Protein AF-A0A3D5ARJ6-F1 (afdb_monomer_lite)

Radius of gyration: 26.94 Å; chains: 1; bounding box: 70×28×71 Å

pLDDT: mean 87.84, std 8.62, range [58.84, 96.44]

Sequence (123 aa):
MKRVVGTVLFGLGVLFVVLAVGLPLYVAPAVTKLPYDLKKSTSLVEAKNATFLQVKSGTPTIHTSKDLRSTTIVVPQPILTQELQKEFSDKAVVWDVYSSTARIDNGEKISESSTEIALDRVS

Structure (mmCIF, N/CA/C/O backbone):
data_AF-A0A3D5ARJ6-F1
#
_entry.id   AF-A0A3D5ARJ6-F1
#
loop_
_atom_site.group_PDB
_atom_site.id
_atom_site.type_symbol
_atom_site.label_atom_id
_atom_site.label_alt_id
_atom_site.label_comp_id
_atom_site.label_asym_id
_atom_site.label_entity_id
_atom_site.label_seq_id
_atom_site.pdbx_PDB_ins_code
_atom_site.Cartn_x
_atom_site.Cartn_y
_atom_site.Cartn_z
_atom_site.occupancy
_atom_site.B_iso_or_equiv
_atom_site.auth_seq_id
_atom_site.auth_comp_id
_atom_site.auth_asym_id
_atom_site.auth_atom_id
_atom_site.pdbx_PDB_model_num
ATOM 1 N N . MET A 1 1 ? 45.457 13.174 -44.465 1.00 61.94 1 MET A N 1
ATOM 2 C CA . MET A 1 1 ? 45.160 12.408 -43.230 1.00 61.94 1 MET A CA 1
ATOM 3 C C . MET A 1 1 ? 44.759 13.302 -42.051 1.00 61.94 1 MET A C 1
ATOM 5 O O . MET A 1 1 ? 43.650 13.133 -41.576 1.00 61.94 1 MET A O 1
ATOM 9 N N . LYS A 1 2 ? 45.544 14.316 -41.634 1.00 64.50 2 LYS A N 1
ATOM 10 C CA . LYS A 1 2 ? 45.189 15.206 -40.494 1.00 64.50 2 LYS A CA 1
ATOM 11 C C . LYS A 1 2 ? 43.811 15.897 -40.596 1.00 64.50 2 LYS A C 1
ATOM 13 O O . LYS A 1 2 ? 43.087 15.958 -39.614 1.00 64.50 2 LYS A O 1
ATOM 18 N N . ARG A 1 3 ? 43.415 16.357 -41.792 1.00 71.69 3 ARG A N 1
ATOM 19 C CA . ARG A 1 3 ? 42.095 16.983 -42.037 1.00 71.69 3 ARG A CA 1
ATOM 20 C C . ARG A 1 3 ? 40.919 15.997 -41.966 1.00 71.69 3 ARG A C 1
ATOM 22 O O . ARG A 1 3 ? 39.828 16.372 -41.560 1.00 71.69 3 ARG A O 1
ATOM 29 N N . VAL A 1 4 ? 41.156 14.736 -42.329 1.00 79.00 4 VAL A N 1
ATOM 30 C CA . VAL A 1 4 ? 40.151 13.662 -42.256 1.00 79.00 4 VAL A CA 1
ATOM 31 C C . VAL A 1 4 ? 39.942 13.250 -40.799 1.00 79.00 4 VAL A C 1
ATOM 33 O O . VAL A 1 4 ? 38.818 13.129 -40.341 1.00 79.00 4 VAL A O 1
ATOM 36 N N . VAL A 1 5 ? 41.025 13.144 -40.027 1.00 81.56 5 VAL A N 1
ATOM 3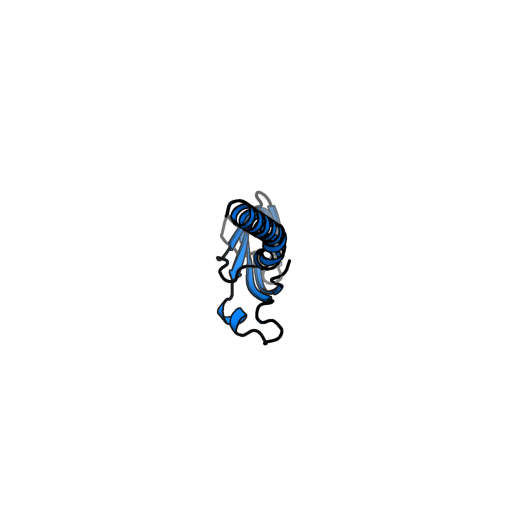7 C CA . VAL A 1 5 ? 40.945 12.853 -38.588 1.00 81.56 5 VAL A CA 1
ATOM 38 C C . VAL A 1 5 ? 40.227 13.979 -37.834 1.00 81.56 5 VAL A C 1
ATOM 40 O O . VAL A 1 5 ? 39.349 13.704 -37.025 1.00 81.56 5 VAL A O 1
ATOM 43 N N . GLY A 1 6 ? 40.528 15.247 -38.141 1.00 82.38 6 GLY A N 1
ATOM 44 C CA . GLY A 1 6 ? 39.856 16.389 -37.508 1.00 82.38 6 GLY A CA 1
ATOM 45 C C . GLY A 1 6 ? 38.353 16.464 -37.800 1.00 82.38 6 GLY A C 1
ATOM 46 O O . GLY A 1 6 ? 37.570 16.750 -36.901 1.00 82.38 6 GLY A O 1
ATOM 47 N N . THR A 1 7 ? 37.937 16.156 -39.030 1.00 89.38 7 THR A N 1
ATOM 48 C CA . THR A 1 7 ? 36.510 16.137 -39.405 1.00 89.38 7 THR A CA 1
ATOM 49 C C . THR A 1 7 ? 35.756 14.977 -38.760 1.00 89.38 7 THR A C 1
ATOM 51 O O . THR A 1 7 ? 34.638 15.173 -38.289 1.00 89.38 7 THR A O 1
ATOM 54 N N . VAL A 1 8 ? 36.380 13.800 -38.651 1.00 91.56 8 VAL A N 1
ATOM 55 C CA . VAL A 1 8 ? 35.801 12.650 -37.939 1.00 91.56 8 VAL A CA 1
ATOM 56 C C . VAL A 1 8 ? 35.641 12.941 -36.444 1.00 91.56 8 VAL A C 1
ATOM 58 O O . VAL A 1 8 ? 34.566 12.698 -35.900 1.00 91.56 8 VAL A O 1
ATOM 61 N N . LEU A 1 9 ? 36.657 13.512 -35.782 1.00 90.06 9 LEU A N 1
ATOM 62 C CA . LEU A 1 9 ? 36.542 13.891 -34.366 1.00 90.06 9 LEU A CA 1
ATOM 63 C C . LEU A 1 9 ? 35.477 14.965 -34.137 1.00 90.06 9 LEU A C 1
ATOM 65 O O . LEU A 1 9 ? 34.741 14.888 -33.157 1.00 90.06 9 LEU A O 1
ATOM 69 N N . PHE A 1 10 ? 35.368 15.944 -35.037 1.00 91.06 10 PHE A N 1
ATOM 70 C CA . PHE A 1 10 ? 34.334 16.970 -34.943 1.00 91.06 10 PHE A CA 1
ATOM 71 C C . PHE A 1 10 ? 32.928 16.367 -35.080 1.00 91.06 10 PHE A C 1
ATOM 73 O O . PHE A 1 10 ? 32.064 16.642 -34.251 1.00 91.06 10 PHE A O 1
ATOM 80 N N . GLY A 1 11 ? 32.710 15.488 -36.064 1.00 92.75 11 GLY A N 1
ATOM 81 C CA . GLY A 1 11 ? 31.433 14.790 -36.239 1.00 92.75 11 GLY A CA 1
ATOM 82 C C . GLY A 1 11 ? 31.067 13.907 -35.042 1.00 92.75 11 GLY A C 1
ATOM 83 O O . GLY A 1 11 ? 29.926 13.928 -34.587 1.00 92.75 11 GLY A O 1
ATOM 84 N N . LEU A 1 12 ? 32.045 13.192 -34.480 1.00 94.81 12 LEU A N 1
ATOM 85 C CA . LEU A 1 12 ? 31.847 12.382 -33.278 1.00 94.81 12 LEU A CA 1
ATOM 86 C C . LEU A 1 12 ? 31.520 13.250 -32.051 1.00 94.81 12 LEU A C 1
ATOM 88 O O . LEU A 1 12 ? 30.650 12.896 -31.259 1.00 94.81 12 LEU A O 1
ATOM 92 N N . GLY A 1 13 ? 32.168 14.410 -31.919 1.00 94.12 13 GLY A N 1
ATOM 93 C CA . GLY A 1 13 ? 31.862 15.385 -30.873 1.00 94.12 13 GLY A CA 1
ATOM 94 C C . GLY A 1 13 ? 30.424 15.896 -30.963 1.00 94.12 13 GLY A C 1
ATOM 95 O O . GLY A 1 13 ? 29.704 15.880 -29.967 1.00 94.12 13 GLY A O 1
ATOM 96 N N . VAL A 1 14 ? 29.971 16.275 -32.162 1.00 95.19 14 VAL A N 1
ATOM 97 C CA . VAL A 1 14 ? 28.579 16.704 -32.387 1.00 95.19 14 VAL A CA 1
ATOM 98 C C . VAL A 1 14 ? 27.593 15.572 -32.080 1.00 95.19 14 VAL A C 1
ATOM 100 O O . VAL A 1 14 ? 26.582 15.815 -31.424 1.00 95.19 14 VAL A O 1
ATOM 103 N N . LEU A 1 15 ? 27.900 14.330 -32.471 1.00 94.69 15 LEU A N 1
ATOM 104 C CA . LEU A 1 15 ? 27.070 13.166 -32.147 1.00 94.69 15 LEU A CA 1
ATOM 105 C C . LEU A 1 15 ? 26.917 12.979 -30.630 1.00 94.69 15 LEU A C 1
ATOM 107 O O . LEU A 1 15 ? 25.803 12.770 -30.153 1.00 94.69 15 LEU A O 1
ATOM 111 N N . PHE A 1 16 ? 28.006 13.096 -29.865 1.00 95.75 16 PHE A N 1
ATOM 112 C CA . PHE A 1 16 ? 27.942 12.998 -28.406 1.00 95.75 16 PHE A CA 1
ATOM 113 C C . PHE A 1 16 ? 27.133 14.127 -27.769 1.00 95.75 16 PHE A C 1
ATOM 115 O O . PHE A 1 16 ? 26.403 13.868 -26.816 1.00 95.75 16 PHE A O 1
ATOM 122 N N . VAL A 1 17 ? 27.200 15.350 -28.303 1.00 93.69 17 VAL A N 1
ATOM 123 C CA . VAL A 1 17 ? 26.367 16.465 -27.821 1.00 93.69 17 VAL A CA 1
ATOM 124 C C . VAL A 1 17 ? 24.883 16.189 -28.078 1.00 93.69 17 VAL A C 1
ATOM 126 O O . VAL A 1 17 ? 24.067 16.359 -27.174 1.00 93.69 17 VAL A O 1
ATOM 129 N N . VAL A 1 18 ? 24.523 15.700 -29.269 1.00 94.56 18 VAL A N 1
ATOM 130 C CA . VAL A 1 18 ? 23.132 15.332 -29.589 1.00 94.56 1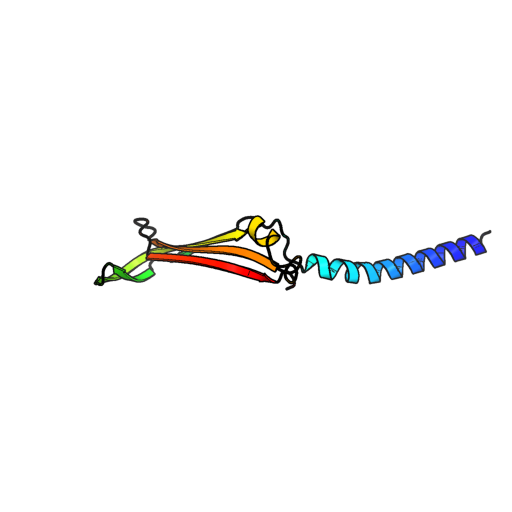8 VAL A CA 1
ATOM 131 C C . VAL A 1 18 ? 22.638 14.208 -28.679 1.00 94.56 18 VAL A C 1
ATOM 133 O O . VAL A 1 18 ? 21.540 14.301 -28.135 1.00 94.56 18 VAL A O 1
ATOM 136 N N . LEU A 1 19 ? 23.455 13.176 -28.457 1.00 92.69 19 LEU A N 1
ATOM 137 C CA . LEU A 1 19 ? 23.125 12.093 -27.529 1.00 92.69 19 LEU A CA 1
ATOM 138 C C . LEU A 1 19 ? 22.971 12.597 -26.091 1.00 92.69 19 LEU A C 1
ATOM 140 O O . LEU A 1 19 ? 22.021 12.206 -25.424 1.00 92.69 19 LEU A O 1
ATOM 144 N N . ALA A 1 20 ? 23.842 13.492 -25.623 1.00 90.31 20 ALA A N 1
ATOM 145 C CA . ALA A 1 20 ? 23.760 14.050 -24.275 1.00 90.31 20 ALA A CA 1
ATOM 146 C C . ALA A 1 20 ? 22.466 14.846 -24.042 1.00 90.31 20 ALA A C 1
ATOM 148 O O . ALA A 1 20 ? 21.925 14.814 -22.941 1.00 90.31 20 ALA A O 1
ATOM 149 N N . VAL A 1 21 ? 21.948 15.522 -25.071 1.00 89.56 21 VAL A N 1
ATOM 150 C CA . VAL A 1 21 ? 20.664 16.242 -24.997 1.00 89.56 21 VAL A CA 1
ATOM 151 C C . VAL A 1 21 ? 19.469 15.299 -25.194 1.00 89.56 21 VAL A C 1
ATOM 153 O O . VAL A 1 21 ? 18.437 15.470 -24.548 1.00 89.56 21 VAL A O 1
ATOM 156 N N . GLY A 1 22 ? 19.592 14.286 -26.055 1.00 86.31 22 GLY A N 1
ATOM 157 C CA . GLY A 1 22 ? 18.511 13.341 -26.354 1.00 86.31 22 GLY A CA 1
ATOM 158 C C . GLY A 1 22 ? 18.280 12.280 -25.274 1.00 86.31 22 GLY A C 1
ATOM 159 O O . GLY A 1 22 ? 17.141 11.881 -25.039 1.00 86.31 22 GLY A O 1
ATOM 160 N N . LEU A 1 23 ? 19.334 11.835 -24.585 1.00 86.94 23 LEU A N 1
ATOM 161 C CA . LEU A 1 23 ? 19.248 10.761 -23.591 1.00 86.94 23 LEU A CA 1
ATOM 162 C C . LEU A 1 23 ? 18.351 11.124 -22.390 1.00 86.94 23 LEU A C 1
ATOM 164 O O . LEU A 1 23 ? 17.516 10.296 -22.028 1.00 86.94 23 LEU A O 1
ATOM 168 N N . PRO A 1 24 ? 18.419 12.341 -21.806 1.00 81.56 24 PRO A N 1
ATOM 169 C CA . PRO A 1 24 ? 17.484 12.755 -20.762 1.00 81.56 24 PRO A CA 1
ATOM 170 C C . PRO A 1 24 ? 16.022 12.719 -21.216 1.00 81.56 24 PRO A C 1
ATOM 172 O O . PRO A 1 24 ? 15.172 12.264 -20.460 1.00 81.56 24 PRO A O 1
ATOM 175 N N . LEU A 1 25 ? 15.726 13.125 -22.457 1.00 79.75 25 LEU A N 1
ATOM 176 C CA . LEU A 1 25 ? 14.365 13.096 -23.009 1.00 79.75 25 LEU A CA 1
ATOM 177 C C . LEU A 1 25 ? 13.853 11.667 -23.237 1.00 79.75 25 LEU A C 1
ATOM 179 O O . LEU A 1 25 ? 12.655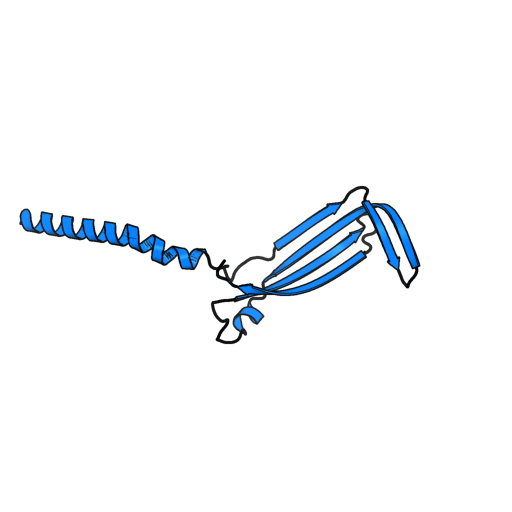 11.420 -23.136 1.00 79.75 25 LEU A O 1
ATOM 183 N N . TYR A 1 26 ? 14.754 10.727 -23.520 1.00 79.75 26 TYR A N 1
ATOM 184 C CA . TYR A 1 26 ? 14.419 9.315 -23.691 1.00 79.75 26 TYR A CA 1
ATOM 185 C C . TYR A 1 26 ? 14.205 8.589 -22.352 1.00 79.75 26 TYR A C 1
ATOM 187 O O . TYR A 1 26 ? 13.301 7.765 -22.230 1.00 79.75 26 TYR A O 1
ATOM 195 N N . VAL A 1 27 ? 15.020 8.895 -21.337 1.00 76.31 27 VAL A N 1
ATOM 196 C CA . VAL A 1 27 ? 14.998 8.197 -20.038 1.00 76.31 27 VAL A CA 1
ATOM 197 C C . VAL A 1 27 ? 13.981 8.797 -19.064 1.00 76.31 27 VAL A C 1
ATOM 199 O O . VAL A 1 27 ? 13.365 8.047 -18.308 1.00 76.31 27 VAL A O 1
ATOM 202 N N . ALA A 1 28 ? 13.755 10.116 -19.092 1.00 67.75 28 ALA A N 1
ATOM 203 C CA . ALA A 1 28 ? 12.787 10.798 -18.226 1.00 67.75 28 ALA A CA 1
ATOM 204 C C . ALA A 1 28 ? 11.399 10.118 -18.169 1.00 67.75 28 ALA A C 1
ATOM 206 O O . ALA A 1 28 ? 10.942 9.836 -17.063 1.00 67.75 28 ALA A O 1
ATOM 207 N N . PRO A 1 29 ? 10.743 9.761 -19.294 1.00 66.56 29 PRO A N 1
ATOM 208 C CA . PRO A 1 29 ? 9.427 9.118 -19.242 1.00 66.56 29 PRO A CA 1
ATOM 209 C C . PRO A 1 29 ? 9.441 7.687 -18.678 1.00 66.56 29 PRO A C 1
ATOM 211 O O . PRO A 1 29 ? 8.387 7.159 -18.331 1.00 66.56 29 PRO A O 1
ATOM 214 N N . ALA A 1 30 ? 10.602 7.031 -18.593 1.00 63.66 30 ALA A N 1
ATOM 215 C CA . ALA A 1 30 ? 10.722 5.702 -17.994 1.00 63.66 30 ALA A CA 1
ATOM 216 C C . ALA A 1 30 ? 10.918 5.762 -16.471 1.00 63.66 30 ALA A C 1
ATOM 218 O O . ALA A 1 30 ? 10.456 4.866 -15.770 1.00 63.66 30 ALA A O 1
ATOM 219 N N . VAL A 1 31 ? 11.563 6.815 -15.953 1.00 64.69 31 VAL A N 1
ATOM 220 C CA . VAL A 1 31 ? 11.786 6.997 -14.504 1.00 64.69 31 VAL A CA 1
ATOM 221 C C . VAL A 1 31 ? 10.603 7.640 -13.780 1.00 64.69 31 VAL A C 1
ATOM 223 O O . VAL A 1 31 ? 10.513 7.518 -12.563 1.00 64.69 31 VAL A O 1
ATOM 226 N N . THR A 1 32 ? 9.685 8.294 -14.499 1.00 67.25 32 THR A N 1
ATOM 227 C CA . THR A 1 32 ? 8.420 8.790 -13.925 1.00 67.25 32 THR A CA 1
ATOM 228 C C . THR A 1 32 ? 7.379 7.688 -13.746 1.00 67.25 32 THR A C 1
ATOM 230 O O . THR A 1 32 ? 6.383 7.901 -13.060 1.00 67.25 32 THR A O 1
ATOM 233 N N . LYS A 1 33 ? 7.601 6.505 -14.337 1.00 74.56 33 LYS A N 1
ATOM 234 C CA . LYS A 1 33 ? 6.702 5.364 -14.184 1.00 74.56 33 LYS A CA 1
ATOM 235 C C . LYS 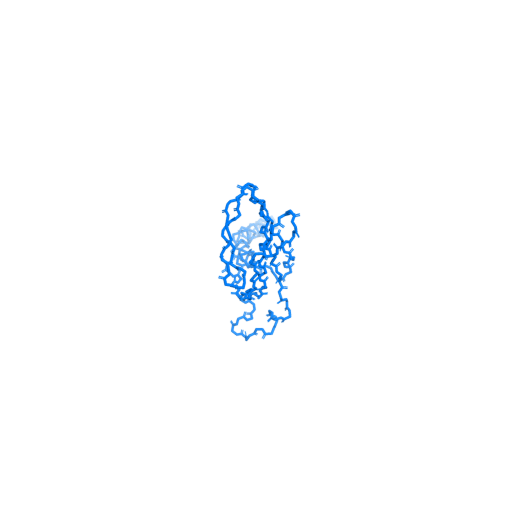A 1 33 ? 6.900 4.680 -12.837 1.00 74.56 33 LYS A C 1
ATOM 237 O O . LYS A 1 33 ? 8.018 4.292 -12.501 1.00 74.56 33 LYS A O 1
ATOM 242 N N . LEU A 1 34 ? 5.807 4.414 -12.120 1.00 77.31 34 LEU A N 1
ATOM 243 C CA . LEU A 1 34 ? 5.847 3.535 -10.951 1.00 77.31 34 LEU A CA 1
ATOM 244 C C . LEU A 1 34 ? 6.411 2.149 -11.344 1.00 77.31 34 LEU A C 1
ATOM 246 O O . LEU A 1 34 ? 5.921 1.531 -12.306 1.00 77.31 34 LEU A O 1
ATOM 250 N N . PRO A 1 35 ? 7.440 1.651 -10.634 1.00 74.12 35 PRO A N 1
ATOM 251 C CA . PRO A 1 35 ? 8.002 0.335 -10.895 1.00 74.12 35 PRO A CA 1
ATOM 252 C C . PRO A 1 35 ? 7.020 -0.782 -10.523 1.00 74.12 35 PRO A C 1
ATOM 254 O O . PRO A 1 35 ? 6.219 -0.656 -9.598 1.00 74.12 35 PRO A O 1
ATOM 257 N N . TYR A 1 36 ? 7.089 -1.895 -11.252 1.00 69.31 36 TYR A N 1
ATOM 258 C CA . TYR A 1 36 ? 6.234 -3.065 -11.020 1.00 69.31 36 TYR A CA 1
ATOM 259 C C . TYR A 1 36 ? 6.627 -3.873 -9.781 1.00 69.31 36 TYR A C 1
ATOM 261 O O . TYR A 1 36 ? 5.806 -4.596 -9.224 1.00 69.31 36 TYR A O 1
ATOM 269 N N . ASP A 1 37 ? 7.880 -3.757 -9.359 1.00 69.75 37 ASP A N 1
ATOM 270 C CA . ASP A 1 37 ? 8.520 -4.540 -8.305 1.00 69.75 37 ASP A CA 1
ATOM 271 C C . ASP A 1 37 ? 8.579 -3.794 -6.967 1.00 69.75 37 ASP A C 1
ATOM 273 O O . ASP A 1 37 ? 9.445 -4.048 -6.123 1.00 69.75 37 ASP A O 1
ATOM 277 N N . LEU A 1 38 ? 7.637 -2.875 -6.744 1.00 75.44 38 LEU A N 1
ATOM 278 C CA . LEU A 1 38 ? 7.520 -2.210 -5.457 1.00 75.44 38 LEU A CA 1
ATOM 279 C C . LEU A 1 38 ? 7.287 -3.244 -4.356 1.00 75.44 38 LEU A C 1
ATOM 281 O O . LEU A 1 38 ? 6.551 -4.220 -4.499 1.00 75.44 38 LEU A O 1
ATOM 285 N N . LYS A 1 39 ? 7.969 -3.036 -3.234 1.00 85.25 39 LYS A N 1
ATOM 286 C CA . LYS A 1 39 ? 7.829 -3.893 -2.062 1.00 85.25 39 LYS A CA 1
ATOM 287 C C . LYS A 1 39 ? 6.624 -3.442 -1.254 1.00 85.25 39 LYS A C 1
ATOM 289 O O . LYS A 1 39 ? 6.274 -2.264 -1.238 1.00 85.25 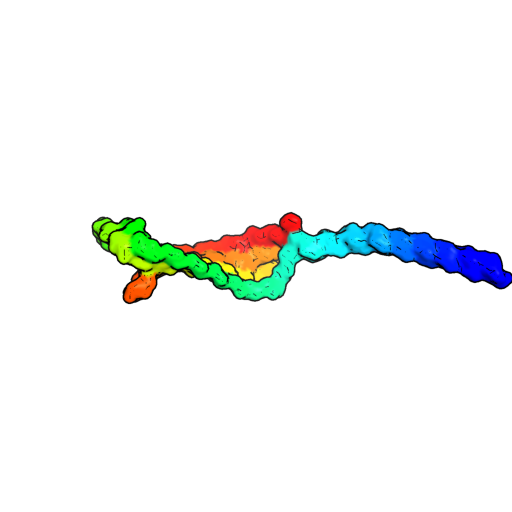39 LYS A O 1
ATOM 294 N N . LYS A 1 40 ? 6.038 -4.390 -0.524 1.00 89.31 40 LYS A N 1
ATOM 295 C CA . LYS A 1 40 ? 5.054 -4.104 0.519 1.00 89.31 40 LYS A CA 1
ATOM 296 C C . LYS A 1 40 ? 5.568 -2.983 1.427 1.00 89.31 40 LYS A C 1
ATOM 298 O O . LYS A 1 40 ? 6.689 -3.069 1.932 1.00 89.31 40 LYS A O 1
ATOM 303 N N . SER A 1 41 ? 4.728 -1.983 1.659 1.00 90.62 41 SER A N 1
ATOM 304 C CA . SER A 1 41 ? 5.013 -0.878 2.572 1.00 90.62 41 SER A CA 1
ATOM 305 C C . SER A 1 41 ? 4.052 -0.915 3.754 1.00 90.62 41 SER A C 1
ATOM 307 O O . SER A 1 41 ? 2.890 -1.296 3.611 1.00 90.62 41 SER A O 1
ATOM 309 N N . THR A 1 42 ? 4.541 -0.521 4.925 1.00 94.00 42 THR A N 1
ATOM 310 C CA . THR A 1 42 ? 3.743 -0.430 6.148 1.00 94.00 42 THR A CA 1
ATOM 311 C C . THR A 1 42 ? 3.980 0.934 6.777 1.00 94.00 42 THR A C 1
ATOM 313 O O . THR A 1 42 ? 5.121 1.307 7.039 1.00 94.00 42 THR A O 1
ATOM 316 N N . SER A 1 43 ? 2.898 1.651 7.053 1.00 94.31 43 SER A N 1
ATOM 317 C CA . SER A 1 43 ? 2.886 2.884 7.828 1.00 94.31 43 SER A CA 1
ATOM 318 C C . SER A 1 43 ? 2.222 2.622 9.174 1.00 94.31 43 SER A C 1
ATOM 320 O O . SER A 1 43 ? 1.158 2.003 9.238 1.00 94.31 43 SER A O 1
ATOM 322 N N . LEU A 1 44 ? 2.859 3.079 10.249 1.00 94.69 44 LEU A N 1
ATOM 323 C CA . LEU A 1 44 ? 2.333 2.998 11.606 1.00 94.69 44 LEU A CA 1
ATOM 324 C C . LEU A 1 44 ? 2.240 4.403 12.187 1.00 94.69 44 LEU A C 1
ATOM 326 O O . LEU A 1 44 ? 3.216 5.152 12.175 1.00 94.69 44 LEU A O 1
ATOM 330 N N . VAL A 1 45 ? 1.071 4.733 12.721 1.00 94.81 45 VAL A N 1
ATOM 331 C CA . VAL A 1 45 ? 0.804 6.004 13.391 1.00 94.81 45 VAL A CA 1
ATOM 332 C C . VAL A 1 45 ? 0.225 5.707 14.761 1.00 94.81 45 VAL A C 1
ATOM 334 O O . VAL A 1 45 ? -0.771 4.996 14.884 1.00 94.81 45 VAL A O 1
ATOM 337 N N . GLU A 1 46 ? 0.846 6.258 15.798 1.00 95.00 46 GLU A N 1
ATOM 338 C CA . GLU A 1 46 ? 0.381 6.120 17.174 1.00 95.00 46 GLU A CA 1
ATOM 339 C C . GLU A 1 46 ? -0.163 7.450 17.686 1.00 95.00 46 GLU A C 1
ATOM 341 O O . GLU A 1 46 ? 0.502 8.482 17.599 1.00 95.00 46 GLU A O 1
ATOM 346 N N . ALA A 1 47 ? -1.366 7.415 18.251 1.00 93.56 47 ALA A N 1
ATOM 347 C CA . ALA A 1 47 ? -1.969 8.531 18.960 1.00 93.56 47 ALA A CA 1
ATOM 348 C C . ALA A 1 47 ? -1.987 8.200 20.452 1.00 93.56 47 ALA A C 1
ATOM 350 O O . ALA A 1 47 ? -2.726 7.317 20.891 1.00 93.56 47 ALA A O 1
ATOM 351 N N . LYS A 1 48 ? -1.155 8.901 21.227 1.00 93.38 48 LYS A N 1
ATOM 352 C CA . LYS A 1 48 ? -1.087 8.737 22.683 1.00 93.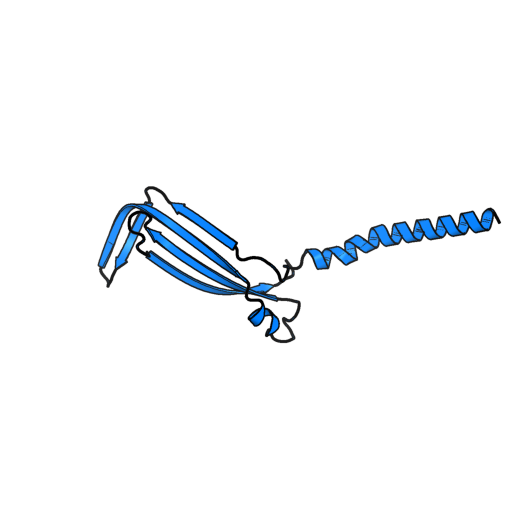38 48 LYS A CA 1
ATOM 353 C C . LYS A 1 48 ? -2.124 9.605 23.382 1.00 93.38 48 LYS A C 1
ATOM 355 O O . LYS A 1 48 ? -2.376 10.724 22.940 1.00 93.38 48 LYS A O 1
ATOM 360 N N . ASN A 1 49 ? -2.674 9.116 24.492 1.00 91.94 49 ASN A N 1
ATOM 361 C CA . ASN A 1 49 ? -3.688 9.809 25.292 1.00 91.94 49 ASN A CA 1
ATOM 362 C C . ASN A 1 49 ? -4.895 10.300 24.467 1.00 91.94 49 ASN A C 1
ATOM 364 O O . ASN A 1 49 ? -5.426 11.383 24.717 1.00 91.94 49 ASN A O 1
ATOM 368 N N . ALA A 1 50 ? -5.329 9.520 23.479 1.00 91.31 50 ALA A N 1
ATOM 369 C CA . ALA A 1 50 ? -6.449 9.878 22.626 1.00 91.31 50 ALA A CA 1
ATOM 370 C C . ALA A 1 50 ? -7.788 9.768 23.375 1.00 91.31 50 ALA A C 1
ATOM 372 O O . ALA A 1 50 ? -7.975 8.922 24.258 1.00 91.31 50 ALA A O 1
ATOM 373 N N . THR A 1 51 ? -8.732 10.615 22.968 1.00 93.06 51 THR A N 1
ATOM 374 C CA . THR A 1 51 ? -10.142 10.521 23.349 1.00 93.06 51 THR A CA 1
ATOM 375 C C . THR A 1 51 ? -10.942 10.135 22.115 1.00 93.06 51 THR A C 1
ATOM 377 O O . THR A 1 51 ? -10.876 10.834 21.104 1.00 93.06 51 THR A O 1
ATOM 380 N N . PHE A 1 52 ? -11.678 9.027 22.172 1.00 90.81 52 PHE A N 1
ATOM 381 C CA . PHE A 1 52 ? -12.434 8.518 21.027 1.00 90.81 52 PHE A CA 1
ATOM 382 C C . PHE A 1 52 ? -13.760 7.886 21.444 1.00 90.81 52 PHE A C 1
ATOM 384 O O . PHE A 1 52 ? -13.911 7.364 22.548 1.00 90.81 52 PHE A O 1
ATOM 391 N N . LEU A 1 53 ? -14.723 7.927 20.525 1.00 92.25 53 LEU A N 1
ATOM 392 C CA . LEU A 1 53 ? -16.005 7.246 20.641 1.00 92.25 53 LEU A CA 1
ATOM 393 C C . LEU A 1 53 ? -15.919 5.892 19.933 1.00 92.25 53 LEU A C 1
ATOM 395 O O . LEU A 1 53 ? -15.510 5.823 18.775 1.00 92.25 53 LEU A O 1
ATOM 399 N N . GLN A 1 54 ? -16.354 4.832 20.604 1.00 90.12 54 GLN A N 1
ATOM 400 C CA . GLN A 1 54 ? -16.505 3.505 20.020 1.00 90.12 54 GLN A CA 1
ATOM 401 C C . GLN A 1 54 ? -17.945 3.035 20.211 1.00 90.12 54 GLN A C 1
ATOM 403 O O . GLN A 1 54 ? -18.467 3.047 21.324 1.00 90.12 54 GLN A O 1
ATOM 408 N N . VAL A 1 55 ? -18.591 2.604 19.129 1.00 89.94 55 VAL A N 1
ATOM 409 C CA . VAL A 1 55 ? -19.926 1.999 19.189 1.00 89.94 55 VAL A CA 1
ATOM 410 C C . VAL A 1 55 ? -19.775 0.495 19.032 1.00 89.94 55 VAL A C 1
ATOM 412 O O . VAL A 1 55 ? -19.318 0.021 17.994 1.00 89.94 55 VAL A O 1
ATOM 415 N N . LYS A 1 56 ? -20.162 -0.262 20.059 1.00 87.81 56 LYS A N 1
ATOM 416 C CA . LYS A 1 56 ? -20.099 -1.727 20.055 1.00 87.81 56 LYS A CA 1
ATOM 417 C C . LYS A 1 56 ? -21.496 -2.283 20.267 1.00 87.81 56 LYS A C 1
ATOM 419 O O . LYS A 1 56 ? -22.129 -1.983 21.274 1.00 87.81 56 LYS A O 1
ATOM 424 N N . SER A 1 57 ? -21.991 -3.049 19.296 1.00 88.06 57 SER A N 1
ATOM 425 C CA . SER A 1 57 ? -23.346 -3.622 19.327 1.00 88.06 57 SER A CA 1
ATOM 426 C C . SER A 1 57 ? -24.444 -2.585 19.622 1.00 88.06 57 SER A C 1
ATOM 428 O O . SER A 1 57 ? -25.382 -2.858 20.361 1.00 88.06 57 SER A O 1
ATOM 430 N N . GLY A 1 58 ? -24.302 -1.375 19.069 1.00 89.62 58 GLY A N 1
ATOM 431 C CA . GLY A 1 58 ? -25.245 -0.268 19.266 1.00 89.62 58 GLY A CA 1
ATOM 432 C C . GLY A 1 58 ? -25.032 0.564 20.537 1.00 89.62 58 GLY A C 1
ATOM 433 O O . GLY A 1 58 ? -25.661 1.609 20.669 1.00 89.62 58 GLY A O 1
ATOM 434 N N . THR A 1 59 ? -24.122 0.173 21.435 1.00 92.25 59 THR A N 1
ATOM 435 C CA . THR A 1 59 ? -23.815 0.942 22.651 1.00 92.25 59 THR A CA 1
ATOM 436 C C . THR A 1 59 ? -22.621 1.872 22.420 1.00 92.25 59 THR A C 1
ATOM 438 O O . THR A 1 59 ? -21.512 1.381 22.181 1.00 92.25 59 THR A O 1
ATOM 441 N N . PRO A 1 60 ? -22.801 3.204 22.501 1.00 92.25 60 PRO A N 1
ATOM 442 C CA . PRO A 1 60 ? -21.699 4.156 22.429 1.00 92.25 60 PRO A CA 1
ATOM 443 C C . PRO A 1 60 ? -20.918 4.200 23.751 1.00 92.25 60 PRO A C 1
ATOM 445 O O . PRO A 1 60 ? -21.496 4.395 24.817 1.00 92.25 60 PRO A O 1
ATOM 448 N N . THR A 1 61 ? -19.595 4.065 23.677 1.00 92.75 61 THR A N 1
ATOM 449 C CA . THR A 1 61 ? -18.663 4.245 24.802 1.00 92.75 61 THR A CA 1
ATOM 450 C C . THR A 1 61 ? -17.611 5.282 24.429 1.00 92.75 61 THR A C 1
ATOM 452 O O . THR A 1 61 ? -17.008 5.195 23.360 1.00 92.75 61 THR A O 1
ATOM 455 N N . ILE A 1 62 ? -17.374 6.262 25.302 1.00 92.88 62 ILE A N 1
ATOM 456 C CA . ILE A 1 62 ? -16.269 7.215 25.149 1.00 92.88 62 ILE A CA 1
ATOM 457 C C . ILE A 1 62 ? -15.081 6.699 25.955 1.00 92.88 62 ILE A C 1
ATOM 459 O O . ILE A 1 62 ? -15.188 6.458 27.158 1.00 92.88 62 ILE A O 1
ATOM 463 N N . HIS A 1 63 ? -13.945 6.548 25.290 1.00 89.88 63 HIS A N 1
ATOM 464 C CA . HIS A 1 63 ? -12.671 6.234 25.913 1.00 89.88 63 HIS A CA 1
ATOM 465 C C . HIS A 1 63 ? -11.832 7.507 25.993 1.00 89.88 63 HIS A C 1
ATOM 467 O O . HIS A 1 63 ? -11.673 8.197 24.991 1.00 89.88 63 HIS A O 1
ATOM 473 N N . THR A 1 64 ? -11.286 7.800 27.172 1.00 90.69 64 THR A N 1
ATOM 474 C CA . THR A 1 64 ? -10.441 8.976 27.432 1.00 90.69 64 THR A CA 1
ATOM 475 C C . THR A 1 64 ? -9.051 8.519 27.848 1.00 90.69 64 THR A C 1
ATOM 477 O O . THR A 1 64 ? -8.925 7.532 28.577 1.00 90.69 64 THR A O 1
ATOM 480 N N . SER A 1 65 ? -8.016 9.242 27.411 1.00 89.06 65 SER A N 1
ATOM 481 C CA . SER A 1 65 ? -6.614 8.963 27.758 1.00 89.06 65 SER A CA 1
ATOM 482 C C . SER A 1 65 ? -6.193 7.529 27.412 1.00 89.06 65 SER A C 1
ATOM 484 O O . SER A 1 65 ? -5.552 6.841 28.208 1.00 89.06 65 SER A O 1
ATOM 486 N N . LYS A 1 66 ? -6.597 7.059 26.228 1.00 90.56 66 LYS A N 1
ATOM 487 C CA . LYS A 1 66 ? -6.257 5.729 25.709 1.00 90.56 66 LYS A CA 1
ATOM 488 C C . LYS A 1 66 ? -5.416 5.842 24.447 1.00 90.56 66 LYS A C 1
ATOM 490 O O . LYS A 1 66 ? -5.634 6.727 23.629 1.00 90.56 66 LYS A O 1
ATOM 495 N N . ASP A 1 67 ? -4.473 4.926 24.285 1.00 94.38 67 ASP A N 1
ATOM 496 C CA . ASP A 1 67 ? -3.551 4.947 23.156 1.00 94.38 67 ASP A CA 1
ATOM 497 C C . ASP A 1 67 ? -4.111 4.152 21.973 1.00 94.38 67 ASP A C 1
ATOM 499 O O . ASP A 1 67 ? -4.599 3.027 22.133 1.00 94.38 67 ASP A O 1
ATOM 503 N N . LEU A 1 68 ? -4.006 4.729 20.777 1.00 94.56 68 LEU A N 1
ATOM 504 C CA . LEU A 1 68 ? -4.422 4.119 19.518 1.00 94.56 68 LEU A CA 1
ATOM 505 C C . LEU A 1 68 ? -3.231 3.926 18.592 1.00 94.56 68 LEU A C 1
ATOM 507 O O . LEU A 1 68 ? -2.351 4.779 18.509 1.00 94.56 68 LEU A O 1
ATOM 511 N N . ARG A 1 69 ? -3.250 2.832 17.838 1.00 95.69 69 ARG A N 1
ATOM 512 C CA . ARG A 1 69 ? -2.334 2.571 16.733 1.00 95.69 69 ARG A CA 1
ATOM 513 C C . ARG A 1 69 ? -3.142 2.366 15.464 1.00 95.69 69 ARG A C 1
ATOM 515 O O . ARG A 1 69 ? -3.920 1.420 15.371 1.00 95.69 69 ARG A O 1
ATOM 522 N N . SER A 1 70 ? -2.921 3.236 14.489 1.00 95.44 70 SER A N 1
ATOM 523 C CA . SER A 1 70 ? -3.364 3.042 13.115 1.00 95.44 70 SER A CA 1
ATOM 524 C C . SER A 1 70 ? -2.227 2.422 12.310 1.00 95.44 70 SER A C 1
ATOM 526 O O . SER A 1 70 ? -1.089 2.890 12.355 1.00 95.44 70 SER A O 1
ATOM 528 N N . THR A 1 71 ? -2.521 1.333 11.614 1.00 96.12 71 THR A N 1
ATOM 529 C CA . THR A 1 71 ? -1.591 0.622 10.740 1.00 96.12 71 THR A CA 1
ATOM 530 C C . THR A 1 71 ? -2.173 0.615 9.341 1.00 96.12 71 THR A C 1
ATOM 532 O O . THR A 1 71 ? -3.256 0.068 9.134 1.00 96.12 71 THR A O 1
ATOM 535 N N . THR A 1 72 ? -1.440 1.173 8.384 1.00 96.31 72 THR A N 1
ATOM 536 C CA . THR A 1 72 ? -1.767 1.091 6.961 1.00 96.31 72 THR A CA 1
ATOM 537 C C . THR A 1 72 ? -0.730 0.229 6.265 1.00 96.31 72 THR A C 1
ATOM 539 O O . THR A 1 72 ? 0.471 0.452 6.395 1.00 96.31 72 THR A O 1
ATOM 542 N N . ILE A 1 73 ? -1.189 -0.767 5.524 1.00 95.38 73 ILE A N 1
ATOM 543 C CA . ILE A 1 73 ? -0.363 -1.709 4.786 1.00 95.38 73 ILE A CA 1
ATOM 544 C C . ILE A 1 73 ? -0.725 -1.579 3.315 1.00 95.38 73 ILE A C 1
ATOM 546 O O . ILE A 1 73 ? -1.883 -1.759 2.952 1.00 95.38 73 ILE A O 1
ATOM 550 N N . VAL A 1 74 ? 0.272 -1.308 2.481 1.00 93.56 74 VAL A N 1
ATOM 551 C CA . VAL A 1 74 ? 0.132 -1.263 1.026 1.00 93.56 74 VAL A CA 1
ATOM 552 C C . VAL A 1 74 ? 0.811 -2.496 0.445 1.00 93.56 74 VAL A C 1
ATOM 554 O O . VAL A 1 74 ? 2.008 -2.713 0.665 1.00 93.56 74 VAL A O 1
ATOM 557 N N . VAL A 1 75 ? 0.045 -3.321 -0.264 1.00 93.44 75 VAL A N 1
ATOM 558 C CA . VAL A 1 75 ? 0.494 -4.584 -0.854 1.00 93.44 75 VAL A CA 1
ATOM 559 C C . VAL A 1 75 ? 0.338 -4.509 -2.371 1.00 93.44 75 VAL A C 1
ATOM 561 O O . VAL A 1 75 ? -0.784 -4.459 -2.867 1.00 93.44 75 VAL A O 1
ATOM 564 N N . PRO A 1 76 ? 1.445 -4.516 -3.125 1.00 92.38 76 PRO A N 1
ATOM 565 C CA . PRO A 1 76 ? 1.374 -4.584 -4.578 1.00 92.38 76 PRO A CA 1
ATOM 566 C C . PRO A 1 76 ? 0.790 -5.916 -5.058 1.00 92.38 76 PRO A C 1
ATOM 568 O O . PRO A 1 76 ? 1.157 -6.968 -4.533 1.00 92.38 76 PRO A O 1
ATOM 571 N N . GLN A 1 77 ? -0.083 -5.870 -6.069 1.00 91.50 77 GLN A N 1
ATOM 572 C CA . GLN A 1 77 ? -0.747 -7.036 -6.656 1.00 91.50 77 GLN A CA 1
ATOM 573 C C . GLN A 1 77 ? -0.231 -7.301 -8.082 1.00 91.50 77 GLN A C 1
ATOM 575 O O . GLN A 1 77 ? -0.860 -6.894 -9.064 1.00 91.50 77 GLN A O 1
ATOM 580 N N . PRO A 1 78 ? 0.929 -7.971 -8.245 1.00 87.81 78 PRO A N 1
ATOM 581 C CA . PRO A 1 78 ? 1.554 -8.156 -9.555 1.00 87.81 78 PRO A CA 1
ATOM 582 C C . PRO A 1 78 ? 0.743 -9.064 -10.487 1.00 87.81 78 PRO A C 1
ATOM 584 O O . PRO A 1 78 ? 0.755 -8.836 -11.691 1.00 87.81 78 PRO A O 1
ATOM 587 N N . ILE A 1 79 ? 0.027 -10.059 -9.948 1.00 88.25 79 ILE A N 1
ATOM 588 C CA . ILE A 1 79 ? -0.816 -10.973 -10.738 1.00 88.25 79 ILE A CA 1
ATOM 589 C C . ILE A 1 79 ? -1.983 -10.192 -11.352 1.00 88.25 79 ILE A C 1
ATOM 591 O O . ILE A 1 79 ? -2.096 -10.123 -12.570 1.00 88.25 79 ILE A O 1
ATOM 595 N N . LEU A 1 80 ? -2.767 -9.496 -10.521 1.00 89.00 80 LEU A N 1
ATOM 596 C CA . LEU A 1 80 ? -3.878 -8.654 -10.983 1.00 89.00 80 LEU A CA 1
ATOM 597 C C . LEU A 1 80 ? -3.406 -7.551 -11.938 1.00 89.00 80 LEU A C 1
ATOM 599 O O . LEU A 1 80 ? -4.062 -7.261 -12.933 1.00 89.00 80 LEU A O 1
ATOM 603 N N . THR A 1 81 ? -2.227 -6.977 -11.683 1.00 87.44 81 THR A N 1
ATOM 604 C CA . THR A 1 81 ? -1.617 -5.981 -12.574 1.00 87.44 81 THR A CA 1
ATOM 605 C C . THR A 1 81 ? -1.316 -6.549 -13.970 1.00 87.44 81 THR A C 1
ATOM 607 O O . THR A 1 81 ? -1.464 -5.837 -14.962 1.00 87.44 81 THR A O 1
ATOM 610 N N . GLN A 1 82 ? -0.908 -7.818 -14.077 1.00 86.31 82 GLN A N 1
ATOM 611 C CA . GLN A 1 82 ? -0.659 -8.482 -15.366 1.00 86.31 82 GLN A CA 1
ATOM 612 C C . GLN A 1 82 ? -1.952 -8.857 -16.101 1.00 86.31 82 GLN A C 1
ATOM 614 O O . GLN A 1 82 ? -1.957 -8.933 -17.329 1.00 86.31 82 GLN A O 1
ATOM 619 N N . GLU A 1 83 ? -3.038 -9.065 -15.361 1.00 89.00 83 GLU A N 1
ATOM 620 C CA . GLU A 1 83 ? -4.356 -9.435 -15.886 1.00 89.00 83 GLU A CA 1
ATOM 621 C C . GLU A 1 83 ? -5.212 -8.226 -16.304 1.00 89.00 83 GLU A C 1
ATOM 623 O O . GLU A 1 83 ? -6.320 -8.394 -16.821 1.00 89.00 83 GLU A O 1
ATOM 628 N N . LEU A 1 84 ? -4.704 -7.001 -16.126 1.00 87.19 84 LEU A N 1
ATOM 629 C CA . LEU A 1 84 ? -5.379 -5.785 -16.571 1.00 87.19 84 LEU A CA 1
ATOM 630 C C . LEU A 1 84 ? -5.692 -5.824 -18.073 1.00 87.19 84 LEU A C 1
ATOM 632 O O . LEU A 1 84 ? -4.928 -6.333 -18.898 1.00 87.19 84 LEU A O 1
ATOM 636 N N . GLN A 1 85 ? -6.819 -5.211 -18.447 1.00 86.81 85 GLN A N 1
ATOM 637 C CA . GLN A 1 85 ? -7.201 -5.072 -19.851 1.00 86.81 85 GLN A CA 1
ATOM 638 C C . GLN A 1 85 ? -6.089 -4.376 -20.648 1.00 86.81 85 GLN A C 1
ATOM 640 O O . GLN A 1 85 ? -5.391 -3.499 -20.136 1.00 86.81 85 GLN A O 1
ATOM 645 N N . LYS A 1 86 ? -5.959 -4.723 -21.936 1.00 84.00 86 LYS A N 1
ATOM 646 C CA . LYS A 1 86 ? -4.880 -4.231 -22.815 1.00 84.00 86 LYS A CA 1
ATOM 647 C C . LYS A 1 86 ? -4.720 -2.709 -22.815 1.00 84.00 86 LYS A C 1
ATOM 649 O O . LYS A 1 86 ? -3.606 -2.228 -22.967 1.00 84.00 86 LYS A O 1
ATOM 654 N N . GLU A 1 87 ? -5.808 -1.961 -22.639 1.00 85.25 87 GLU A N 1
ATOM 655 C CA . GLU A 1 87 ? -5.782 -0.497 -22.585 1.00 85.25 87 GLU A CA 1
ATOM 656 C C . GLU A 1 87 ? -4.973 0.062 -21.398 1.00 85.25 87 GLU A C 1
ATOM 658 O O . GLU A 1 87 ? -4.345 1.118 -21.539 1.00 85.25 87 GLU A O 1
ATOM 663 N N . PHE A 1 88 ? -4.940 -0.670 -20.279 1.00 83.25 88 PHE A N 1
ATOM 664 C CA . PHE A 1 88 ? -4.258 -0.318 -19.026 1.00 83.25 88 PHE A CA 1
ATOM 665 C C . PHE A 1 88 ? -2.928 -1.060 -18.825 1.00 83.25 88 PHE A C 1
ATOM 667 O O . PHE A 1 88 ? -2.172 -0.750 -17.902 1.00 83.25 88 PHE A O 1
ATOM 674 N N . SER A 1 89 ? -2.615 -2.017 -19.701 1.00 79.81 89 SER A N 1
ATOM 675 C CA . SER A 1 89 ? -1.330 -2.714 -19.712 1.00 79.81 89 SER A CA 1
ATOM 676 C C . SER A 1 89 ? -0.184 -1.718 -19.935 1.00 79.81 89 SER A C 1
ATOM 678 O O . SER A 1 89 ? -0.297 -0.796 -20.740 1.00 79.81 89 SER A O 1
ATOM 680 N N . ASP A 1 90 ? 0.904 -1.856 -19.179 1.00 79.62 90 ASP A N 1
ATOM 681 C CA . ASP A 1 90 ? 2.008 -0.882 -19.081 1.00 79.62 90 ASP A CA 1
ATOM 682 C C . ASP A 1 90 ? 1.653 0.504 -18.496 1.00 79.62 90 ASP A C 1
ATOM 684 O O . ASP A 1 90 ? 2.553 1.307 -18.236 1.00 79.62 90 ASP A O 1
ATOM 688 N N . LYS A 1 91 ? 0.377 0.791 -18.212 1.00 85.69 91 LYS A N 1
ATOM 689 C CA . LYS A 1 91 ? -0.071 2.113 -17.743 1.00 85.69 91 LYS A CA 1
ATOM 690 C C . LYS A 1 91 ? -0.534 2.143 -16.301 1.00 85.69 91 LYS A C 1
ATOM 692 O O . LYS A 1 91 ? -0.437 3.193 -15.694 1.00 85.69 91 LYS A O 1
ATOM 697 N N . ALA A 1 92 ? -0.997 1.030 -15.744 1.00 89.25 92 ALA A N 1
ATOM 698 C CA . ALA A 1 92 ? -1.475 0.994 -14.368 1.00 89.25 92 ALA A CA 1
ATOM 699 C C . ALA A 1 92 ? -0.810 -0.108 -13.536 1.00 89.25 92 ALA A C 1
ATOM 701 O O . ALA A 1 92 ? -0.272 -1.083 -14.069 1.00 89.25 92 ALA A O 1
ATOM 702 N N . VAL A 1 93 ? -0.844 0.076 -12.217 1.00 90.56 93 VAL A N 1
ATOM 703 C CA . VAL A 1 93 ? -0.519 -0.939 -11.205 1.00 90.56 93 VAL A CA 1
ATOM 704 C C . VAL A 1 93 ? -1.684 -1.075 -10.235 1.00 90.56 93 VAL A C 1
ATOM 706 O O . VAL A 1 93 ? -2.335 -0.084 -9.909 1.00 90.56 93 VAL A O 1
ATOM 709 N N . VAL A 1 94 ? -1.943 -2.295 -9.773 1.00 91.62 94 VAL A N 1
ATOM 710 C CA . VAL A 1 94 ? -2.998 -2.591 -8.795 1.00 91.62 94 VAL A CA 1
ATOM 711 C C . VAL A 1 94 ? -2.363 -2.854 -7.443 1.00 91.62 94 VAL A C 1
ATOM 713 O O . VAL A 1 94 ? -1.488 -3.719 -7.346 1.00 91.62 94 VAL A O 1
ATOM 716 N N . TRP A 1 95 ? -2.792 -2.134 -6.408 1.00 93.62 95 TRP A N 1
ATOM 717 C CA . TRP A 1 95 ? -2.361 -2.339 -5.025 1.00 93.62 95 TRP A CA 1
ATOM 718 C C . TRP A 1 95 ? -3.562 -2.512 -4.104 1.00 93.62 95 TRP A C 1
ATOM 720 O O . TRP A 1 95 ? -4.572 -1.830 -4.252 1.00 93.62 95 TRP A O 1
ATOM 730 N N . ASP A 1 96 ? -3.387 -3.328 -3.075 1.00 94.81 96 ASP A N 1
ATOM 731 C CA . ASP A 1 96 ? -4.302 -3.362 -1.946 1.00 94.81 96 ASP A CA 1
ATOM 732 C C . ASP A 1 96 ? -3.800 -2.457 -0.833 1.00 94.81 96 ASP A C 1
ATOM 734 O O . ASP A 1 96 ? -2.629 -2.499 -0.442 1.00 94.81 96 ASP A O 1
ATOM 738 N N . VAL A 1 97 ? -4.713 -1.692 -0.258 1.00 95.06 97 VAL A N 1
ATOM 739 C CA . VAL A 1 97 ? -4.483 -0.871 0.920 1.00 95.06 97 VAL A CA 1
ATOM 740 C C . VAL A 1 97 ? -5.355 -1.399 2.047 1.00 95.06 97 VAL A C 1
ATOM 742 O O . VAL A 1 97 ? -6.580 -1.300 2.015 1.00 95.06 97 VAL A O 1
ATOM 745 N N . TYR A 1 98 ? -4.715 -1.936 3.076 1.00 96.44 98 TYR A N 1
ATOM 746 C CA . TYR A 1 98 ? -5.367 -2.361 4.308 1.00 96.44 98 TYR A CA 1
ATOM 747 C C . TYR A 1 98 ? -5.098 -1.316 5.379 1.00 96.44 98 TYR A C 1
ATOM 749 O O . TYR A 1 98 ? -3.943 -0.979 5.621 1.00 96.44 98 TYR A O 1
ATOM 757 N N . SER A 1 99 ? -6.135 -0.813 6.041 1.00 95.69 99 SER A N 1
ATOM 758 C CA . SER A 1 99 ? -5.980 0.097 7.179 1.00 95.69 99 SER A CA 1
ATOM 759 C C . SER A 1 99 ? -6.721 -0.444 8.390 1.00 95.69 99 SER A C 1
ATOM 761 O O . SER A 1 99 ? -7.895 -0.797 8.295 1.00 95.69 99 SER A O 1
ATOM 763 N N . SER A 1 100 ? -6.037 -0.507 9.528 1.00 96.38 100 SER A N 1
ATOM 764 C CA . SER A 1 100 ? -6.575 -1.019 10.789 1.00 96.38 100 SER A CA 1
ATOM 765 C C . SER A 1 100 ? -6.202 -0.076 11.923 1.00 96.38 100 SER A C 1
ATOM 767 O O . SER A 1 100 ? -5.030 0.261 12.086 1.00 96.38 100 SER A O 1
ATOM 769 N N . THR A 1 101 ? -7.186 0.356 12.707 1.00 95.00 101 THR A N 1
ATOM 770 C CA . THR A 1 101 ? -6.961 1.095 13.951 1.00 95.00 101 THR A CA 1
ATOM 771 C C . THR A 1 101 ? -7.298 0.195 15.121 1.00 95.00 101 THR A C 1
ATOM 773 O O . THR A 1 101 ? -8.418 -0.304 15.223 1.00 95.00 101 THR A O 1
ATOM 776 N N . ALA A 1 102 ? -6.344 0.015 16.026 1.00 95.06 102 ALA A N 1
ATOM 777 C CA . ALA A 1 102 ? -6.516 -0.775 17.232 1.00 95.06 102 ALA A CA 1
ATOM 778 C C . ALA A 1 102 ? -6.044 -0.003 18.460 1.00 95.06 102 ALA A C 1
ATOM 780 O O . ALA A 1 102 ? -5.163 0.857 18.391 1.00 95.06 102 ALA A O 1
ATOM 781 N N . ARG A 1 103 ? -6.624 -0.334 19.605 1.00 93.69 103 ARG A N 1
ATOM 782 C CA . ARG A 1 103 ? -6.141 0.132 20.899 1.00 93.69 103 ARG A CA 1
ATOM 783 C C . ARG A 1 103 ? -4.827 -0.550 21.245 1.00 93.69 103 ARG A C 1
ATOM 785 O O . ARG A 1 103 ? -4.687 -1.760 21.069 1.00 93.69 103 ARG A O 1
ATOM 792 N N . ILE A 1 104 ? -3.879 0.211 21.782 1.00 94.06 104 ILE A N 1
ATOM 793 C CA . ILE A 1 104 ? -2.566 -0.333 22.152 1.00 94.06 104 ILE A CA 1
ATOM 794 C C . ILE A 1 104 ? -2.651 -1.161 23.442 1.00 94.06 104 ILE A C 1
ATOM 796 O O . ILE A 1 104 ? -1.931 -2.145 23.578 1.00 94.06 104 ILE A O 1
ATOM 800 N N . ASP A 1 105 ? -3.544 -0.805 24.371 1.00 91.25 105 ASP A N 1
ATOM 801 C CA . ASP A 1 105 ? -3.604 -1.426 25.700 1.00 91.25 105 ASP A CA 1
ATOM 802 C C . ASP A 1 105 ? -4.153 -2.860 25.697 1.00 91.25 105 ASP A C 1
ATOM 804 O O . ASP A 1 105 ? -3.680 -3.695 26.465 1.00 91.25 105 ASP A O 1
ATOM 808 N N . ASN A 1 106 ? -5.133 -3.158 24.843 1.00 90.44 106 ASN A N 1
ATOM 809 C CA . ASN A 1 106 ? -5.771 -4.478 24.771 1.00 90.44 106 ASN A CA 1
ATOM 810 C C . ASN A 1 106 ? -5.773 -5.104 23.363 1.00 90.44 106 ASN A C 1
ATOM 812 O O . ASN A 1 106 ? -6.290 -6.208 23.198 1.00 90.44 106 ASN A O 1
ATOM 816 N N . GLY A 1 107 ? -5.236 -4.418 22.348 1.00 90.56 107 GLY A N 1
ATOM 817 C CA . GLY A 1 107 ? -5.249 -4.885 20.959 1.00 90.56 107 GLY A CA 1
ATOM 818 C C . GLY A 1 107 ? -6.634 -4.888 20.305 1.00 90.56 107 GLY A C 1
ATOM 819 O O . GLY A 1 107 ? -6.795 -5.440 19.217 1.00 90.56 107 GLY A O 1
ATOM 820 N N . GLU A 1 108 ? -7.650 -4.305 20.947 1.00 91.50 108 GLU A N 1
ATOM 821 C CA . GLU A 1 108 ? -9.006 -4.277 20.412 1.00 91.50 108 GLU A CA 1
ATOM 822 C C . GLU A 1 108 ? -9.058 -3.425 19.144 1.00 91.50 108 GLU A C 1
ATOM 824 O O . GLU A 1 108 ? -8.693 -2.248 19.143 1.00 91.50 108 GLU A O 1
ATOM 829 N N . LYS A 1 109 ? -9.538 -4.036 18.061 1.00 91.81 109 LYS A N 1
ATOM 830 C CA . LYS A 1 109 ? -9.738 -3.379 16.772 1.00 91.81 109 LYS A CA 1
ATOM 831 C C . LYS A 1 109 ? -10.943 -2.446 16.852 1.00 91.81 109 LYS A C 1
ATOM 833 O O . LYS A 1 109 ? -12.038 -2.866 17.220 1.00 91.81 109 LYS A O 1
ATOM 838 N N . ILE A 1 110 ? -10.727 -1.187 16.496 1.00 91.38 110 ILE A N 1
ATOM 839 C CA . ILE A 1 110 ? -11.753 -0.141 16.449 1.00 91.38 110 ILE A CA 1
ATOM 840 C C . ILE A 1 110 ? -12.322 -0.031 15.041 1.00 91.38 110 ILE A C 1
ATOM 842 O O . ILE A 1 110 ? -13.535 0.047 14.867 1.00 91.38 110 ILE A O 1
ATOM 846 N N . SER A 1 111 ? -11.446 -0.013 14.040 1.00 91.38 111 SER A N 1
ATOM 847 C CA . SER A 1 111 ? -11.836 0.090 12.641 1.00 91.38 111 SER A CA 1
ATOM 848 C C . SER A 1 111 ? -10.891 -0.718 11.773 1.00 91.38 111 SER A C 1
ATOM 850 O O . SER A 1 111 ? -9.688 -0.769 12.023 1.00 91.38 111 SER A O 1
ATOM 852 N N . GLU A 1 112 ? -11.447 -1.343 10.744 1.00 94.44 112 GLU A N 1
ATOM 853 C CA . GLU A 1 112 ? -10.694 -2.021 9.700 1.00 94.44 112 GLU A CA 1
ATOM 854 C C . GLU A 1 112 ? -11.314 -1.682 8.354 1.00 94.44 112 GLU A C 1
ATOM 856 O O . GLU A 1 112 ? -12.532 -1.564 8.222 1.00 94.44 112 GLU A O 1
ATOM 861 N N . SER A 1 113 ? -10.462 -1.502 7.359 1.00 94.50 113 SER A N 1
ATOM 862 C CA . SER A 1 113 ? -10.861 -1.240 5.985 1.00 94.50 113 SER A CA 1
ATOM 863 C C . SER A 1 113 ? -9.854 -1.874 5.039 1.00 94.50 113 SER A C 1
ATOM 865 O O . SER A 1 113 ? -8.671 -2.020 5.363 1.00 94.50 113 SER A O 1
ATOM 867 N N . SER A 1 114 ? -10.348 -2.263 3.874 1.00 95.31 114 SER A N 1
ATOM 868 C CA . SER A 1 114 ? -9.551 -2.754 2.764 1.00 95.31 114 SER A CA 1
ATOM 869 C C . SER A 1 114 ? -10.072 -2.089 1.502 1.00 95.31 114 SER A C 1
ATOM 871 O O . SER A 1 114 ? -11.286 -2.014 1.298 1.00 95.31 114 SER A O 1
ATOM 873 N N . THR A 1 115 ? -9.147 -1.588 0.697 1.00 95.12 115 THR A N 1
ATOM 874 C CA . THR A 1 115 ? -9.436 -0.945 -0.577 1.00 95.12 115 THR A CA 1
ATOM 875 C C . THR A 1 115 ? -8.427 -1.441 -1.594 1.00 95.12 115 THR A C 1
ATOM 877 O O . THR A 1 115 ? -7.226 -1.345 -1.359 1.00 95.12 115 THR A O 1
ATOM 880 N N . GLU A 1 116 ? -8.905 -1.920 -2.732 1.00 94.94 116 GLU A N 1
ATOM 881 C CA . GLU A 1 116 ? -8.074 -2.151 -3.910 1.00 94.94 116 GLU A CA 1
ATOM 882 C C . GLU A 1 116 ? -8.047 -0.864 -4.743 1.00 94.94 116 GLU A C 1
ATOM 884 O O . GLU A 1 116 ? -9.085 -0.233 -4.967 1.00 94.94 116 GLU A O 1
ATOM 889 N N . ILE A 1 117 ? -6.858 -0.441 -5.166 1.00 92.00 117 ILE A N 1
ATOM 890 C CA . ILE A 1 117 ? -6.659 0.757 -5.981 1.00 92.00 117 ILE A CA 1
ATOM 891 C C . ILE A 1 117 ? -5.872 0.414 -7.242 1.00 92.00 117 ILE A C 1
ATOM 893 O O . ILE A 1 117 ? -4.845 -0.260 -7.189 1.00 92.00 117 ILE A O 1
ATOM 897 N N . ALA A 1 118 ? -6.334 0.934 -8.377 1.00 90.75 118 ALA A N 1
ATOM 898 C CA . ALA A 1 118 ? -5.564 0.978 -9.611 1.00 90.75 118 ALA A CA 1
ATOM 899 C C . ALA A 1 118 ? -4.962 2.380 -9.756 1.00 90.75 118 ALA A C 1
ATOM 901 O O . ALA A 1 118 ? -5.687 3.375 -9.783 1.00 90.75 118 ALA A O 1
ATOM 902 N N . LEU A 1 119 ? -3.637 2.456 -9.818 1.00 88.81 119 LEU A N 1
ATOM 903 C CA . LEU A 1 119 ? -2.887 3.703 -9.935 1.00 88.81 119 LEU A CA 1
ATOM 904 C C . LEU A 1 119 ? -2.305 3.816 -11.337 1.00 88.81 119 LEU A C 1
ATOM 906 O O . LEU A 1 119 ? -1.731 2.846 -11.837 1.00 88.81 119 LEU A O 1
ATOM 910 N N . ASP A 1 120 ? -2.409 5.000 -11.942 1.00 88.62 120 ASP A N 1
ATOM 911 C CA . ASP A 1 120 ? -1.625 5.318 -13.134 1.00 88.62 120 ASP A CA 1
ATOM 912 C C . ASP A 1 120 ? -0.139 5.271 -12.768 1.00 88.62 120 ASP A C 1
ATOM 914 O O . ASP A 1 120 ? 0.288 5.721 -11.701 1.00 88.62 120 ASP A O 1
ATOM 918 N N . ARG A 1 121 ? 0.651 4.670 -13.647 1.00 85.06 121 ARG A N 1
ATOM 919 C CA . ARG A 1 121 ? 2.091 4.582 -13.487 1.00 85.06 121 ARG A CA 1
ATOM 920 C C . ARG A 1 121 ? 2.745 5.910 -13.802 1.00 85.06 121 ARG A C 1
ATOM 922 O O . ARG A 1 121 ? 3.792 6.156 -13.222 1.00 85.06 121 ARG A O 1
ATOM 929 N N . VAL A 1 122 ? 2.185 6.725 -14.693 1.00 76.12 122 VAL A N 1
ATOM 930 C CA . VAL A 1 122 ? 2.756 8.022 -15.065 1.00 76.12 122 VAL A CA 1
ATOM 931 C C . VAL A 1 122 ? 2.214 9.087 -14.110 1.00 76.12 122 VAL A C 1
ATOM 933 O O . VAL A 1 122 ? 1.047 9.462 -14.192 1.00 76.12 122 VAL A O 1
ATOM 936 N N . SER A 1 123 ? 3.067 9.550 -13.193 1.00 58.84 123 SER A N 1
ATOM 937 C CA . SER A 1 123 ? 2.805 10.681 -12.290 1.00 58.84 123 SER A CA 1
ATOM 938 C C . SER A 1 123 ? 3.500 11.953 -12.756 1.00 58.84 123 SER A C 1
ATOM 940 O O . SER A 1 123 ? 4.569 11.856 -13.401 1.00 58.84 123 SER A O 1
#

Secondary structure (DSSP, 8-state):
-HHHHHHHHHHHHHHHHHHHHHHHHHHHHHHSBPPTTPPPEEEEEEEEEEEEEEEETTEEEEEEEEEEEEEEEEEE-HHHHHTS-TTTTTTEEEEEEEEEEEETTT--EEEEEEEEEEEESB-

Foldseek 3Di:
DVVVVVVVVVVVVVVVVVCVVVVCVVCVQVVLFDDLPDAKDKDKDKDAQDWDWAADPNDIDIDGRFMKIKMKIKAWDNPVLCVDDPVCNVFKTKIKIWIWMATPPPRHTRDIDIDIDIDTRRD